Protein AF-0000000086075251 (afdb_homodimer)

Secondary structure (DSSP, 8-state):
---------SSSS-EEEEE--HHHHTTS-HHHHHHHHHHHHHHHHHTTEEEEE--TT-HHHHHHHHHHHIIIII--STT----/---------SSSS-EEEEE--HHHHTTS-HHHHHHHHHHHHHHHHHTTEEE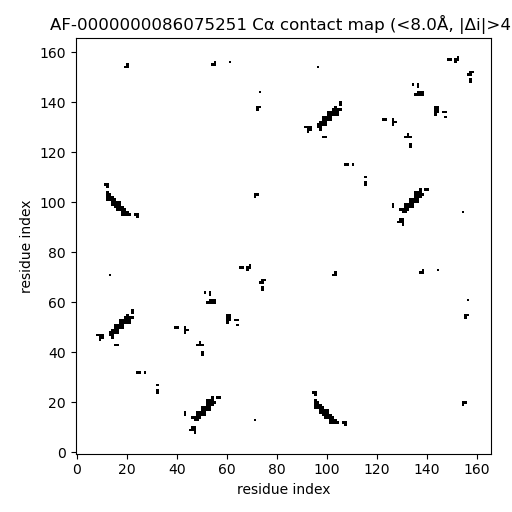EE--TT-HHHHHHHHHHHIIIII---TT----

Radius of gyration: 17.86 Å; Cα contacts (8 Å, |Δi|>4): 191; chains: 2; bounding box: 48×44×53 Å

Organism: Haemaphysalis longicornis (NCBI:txid44386)

Structure (mmCIF, N/CA/C/O backbone):
data_AF-0000000086075251-model_v1
#
loop_
_entity.id
_entity.type
_entity.pdbx_description
1 polymer 'Uncharacterized protein'
#
loop_
_atom_site.group_PDB
_atom_site.id
_atom_site.type_symbol
_atom_site.label_atom_id
_atom_site.label_alt_id
_atom_site.label_comp_id
_atom_s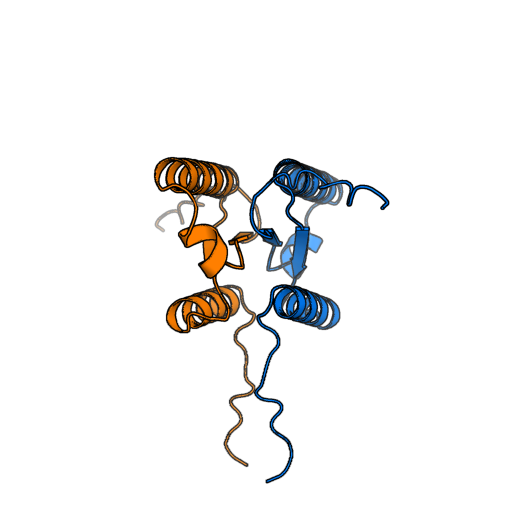ite.label_asym_id
_atom_site.label_entity_id
_atom_site.label_seq_id
_atom_site.pdbx_PDB_ins_code
_atom_site.Cartn_x
_atom_site.Cartn_y
_atom_site.Cartn_z
_atom_site.occupancy
_atom_site.B_iso_or_equiv
_atom_site.auth_seq_id
_atom_site.auth_comp_id
_atom_site.auth_asym_id
_atom_site.auth_atom_id
_atom_site.pdbx_PDB_model_num
ATOM 1 N N . MET A 1 1 ? 25.891 23.375 11.461 1 30.98 1 MET A N 1
ATOM 2 C CA . MET A 1 1 ? 24.516 22.875 11.461 1 30.98 1 MET A CA 1
ATOM 3 C C . MET A 1 1 ? 24.188 22.172 10.141 1 30.98 1 MET A C 1
ATOM 5 O O . MET A 1 1 ? 24.281 22.781 9.078 1 30.98 1 MET A O 1
ATOM 9 N N . ALA A 1 2 ? 24.594 20.969 10.008 1 39.41 2 ALA A N 1
ATOM 10 C CA . ALA A 1 2 ? 24.453 20.203 8.781 1 39.41 2 ALA A CA 1
ATOM 11 C C . ALA A 1 2 ? 23.016 20.297 8.242 1 39.41 2 ALA A C 1
ATOM 13 O O . ALA A 1 2 ? 22.062 20.266 9.008 1 39.41 2 ALA A O 1
ATOM 14 N N . PRO A 1 3 ? 22.812 21.125 7.289 1 40.03 3 PRO A N 1
ATOM 15 C CA . PRO A 1 3 ? 21.453 21.25 6.73 1 40.03 3 PRO A CA 1
ATOM 16 C C . PRO A 1 3 ? 20.75 19.906 6.625 1 40.03 3 PRO A C 1
ATOM 18 O O . PRO A 1 3 ? 21.375 18.875 6.34 1 40.03 3 PRO A O 1
ATOM 21 N N . ASP A 1 4 ? 19.938 19.5 7.613 1 42.28 4 ASP A N 1
ATOM 22 C CA . ASP A 1 4 ? 19.047 18.359 7.438 1 42.28 4 ASP A CA 1
ATOM 23 C C . ASP A 1 4 ? 18.641 18.203 5.977 1 42.28 4 ASP A C 1
ATOM 25 O O . ASP A 1 4 ? 18.047 19.109 5.395 1 42.28 4 ASP A O 1
ATOM 29 N N . ARG A 1 5 ? 19.562 17.859 5.172 1 42.41 5 ARG A N 1
ATOM 30 C CA . ARG A 1 5 ? 19.188 17.547 3.795 1 42.41 5 ARG A CA 1
ATOM 31 C C . ARG A 1 5 ? 17.734 17.125 3.703 1 42.41 5 ARG A C 1
ATOM 33 O O . ARG A 1 5 ? 17.344 16.094 4.262 1 42.41 5 ARG A O 1
ATOM 40 N N . LYS A 1 6 ? 16.734 18.047 3.844 1 47.12 6 LYS A N 1
ATOM 41 C CA . LYS A 1 6 ? 15.312 17.812 3.58 1 47.12 6 LYS A CA 1
ATOM 42 C C . LYS A 1 6 ? 15.125 16.812 2.439 1 47.12 6 LYS A C 1
ATOM 44 O O . LYS A 1 6 ? 15.344 17.156 1.273 1 47.12 6 LYS A O 1
ATOM 49 N N . VAL A 1 7 ? 15.656 15.688 2.518 1 47.31 7 VAL A N 1
ATOM 50 C CA . VAL A 1 7 ? 15.32 14.711 1.487 1 47.31 7 VAL A CA 1
ATOM 51 C C . VAL A 1 7 ? 13.891 14.938 1 1 47.31 7 VAL A C 1
ATOM 53 O O . VAL A 1 7 ? 12.953 14.961 1.799 1 47.31 7 VAL A O 1
ATOM 56 N N . VAL A 1 8 ? 13.797 15.805 -0.012 1 55.72 8 VAL A N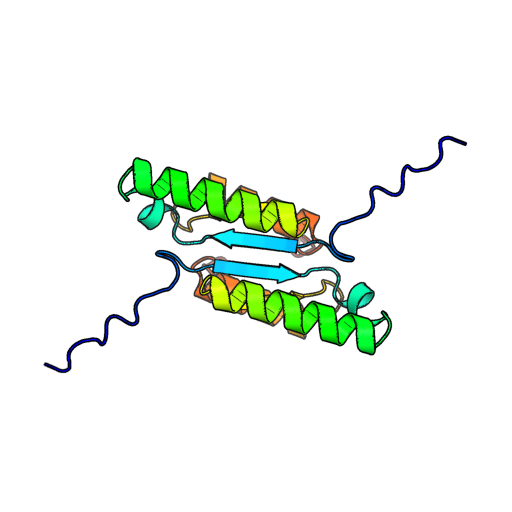 1
ATOM 57 C CA . VAL A 1 8 ? 12.5 16.047 -0.644 1 55.72 8 VAL A CA 1
ATOM 58 C C . VAL A 1 8 ? 11.711 14.742 -0.724 1 55.72 8 VAL A C 1
ATOM 60 O O . VAL A 1 8 ? 12.141 13.789 -1.379 1 55.72 8 VAL A O 1
ATOM 63 N N . SER A 1 9 ? 10.977 14.539 0.339 1 68.38 9 SER A N 1
ATOM 64 C CA . SER A 1 9 ? 10.086 13.383 0.279 1 68.38 9 SER A CA 1
ATOM 65 C C . SER A 1 9 ? 9.141 13.477 -0.919 1 68.38 9 SER A C 1
ATOM 67 O O . SER A 1 9 ? 8.57 14.531 -1.189 1 68.38 9 SER A O 1
ATOM 69 N N . VAL A 1 10 ? 9.211 12.438 -1.895 1 81.31 10 VAL A N 1
ATOM 70 C CA . VAL A 1 10 ? 8.367 12.367 -3.082 1 81.31 10 VAL A CA 1
ATOM 71 C C . VAL A 1 10 ? 6.914 12.641 -2.701 1 81.31 10 VAL A C 1
ATOM 73 O O . VAL A 1 10 ? 6.199 13.336 -3.42 1 81.31 10 VAL A O 1
ATOM 76 N N . PHE A 1 11 ? 6.504 12.18 -1.565 1 87.81 11 PHE A N 1
ATOM 77 C CA . PHE A 1 11 ? 5.148 12.344 -1.056 1 87.81 11 PHE A CA 1
ATOM 78 C C . PHE A 1 11 ? 5.168 12.867 0.375 1 87.81 11 PHE A C 1
ATOM 80 O O . PHE A 1 11 ? 6.086 12.57 1.14 1 87.81 11 PHE A O 1
ATOM 87 N N . PRO A 1 12 ? 4.242 13.625 0.718 1 86.31 12 PRO A N 1
ATOM 88 C CA . PRO A 1 12 ? 4.246 14.32 2.008 1 86.31 12 PRO A CA 1
ATOM 89 C C . PRO A 1 12 ? 4.043 13.375 3.188 1 86.31 12 PRO A C 1
ATOM 91 O O . PRO A 1 12 ? 4.305 13.75 4.336 1 86.31 12 PRO A O 1
ATOM 94 N N . VAL A 1 13 ? 3.512 12.219 3.01 1 90.56 13 VAL A N 1
ATOM 95 C CA . VAL A 1 13 ? 3.328 11.266 4.094 1 90.56 13 VAL A CA 1
ATOM 96 C C . VAL A 1 13 ? 3.838 9.891 3.662 1 90.56 13 VAL A C 1
ATOM 98 O O . VAL A 1 13 ? 3.951 9.609 2.467 1 90.56 13 VAL A O 1
ATOM 101 N N . PRO A 1 14 ? 4.129 9 4.652 1 95.38 14 PRO A N 1
ATOM 102 C CA . PRO A 1 14 ? 4.586 7.652 4.316 1 95.38 14 PRO A CA 1
ATOM 103 C C . PRO A 1 14 ? 3.527 6.844 3.57 1 95.38 14 PRO A C 1
ATOM 105 O O . PRO A 1 14 ? 2.342 6.906 3.908 1 95.38 14 PRO A O 1
ATOM 108 N N . LEU A 1 15 ? 4.023 6.148 2.539 1 97.62 15 LEU A N 1
ATOM 109 C CA . LEU A 1 15 ? 3.174 5.266 1.744 1 97.62 15 LEU A CA 1
ATOM 110 C C . LEU A 1 15 ? 3.695 3.834 1.775 1 97.62 15 LEU A C 1
ATOM 112 O O . LEU A 1 15 ? 4.906 3.611 1.872 1 97.62 15 LEU A O 1
ATOM 116 N N . LEU A 1 16 ? 2.777 2.914 1.726 1 98.38 16 LEU A N 1
ATOM 117 C CA . LEU A 1 16 ? 3.07 1.489 1.613 1 98.38 16 LEU A CA 1
ATOM 118 C C . LEU A 1 16 ? 2.24 0.849 0.506 1 98.38 16 LEU A C 1
ATOM 120 O O . LEU A 1 16 ? 1.024 1.047 0.442 1 98.38 16 LEU A O 1
ATOM 124 N N . ILE A 1 17 ? 2.881 0.241 -0.389 1 98.56 17 ILE A N 1
ATOM 125 C CA . ILE A 1 17 ? 2.201 -0.651 -1.322 1 98.56 17 ILE A CA 1
ATOM 126 C C . ILE A 1 17 ? 2.328 -2.096 -0.842 1 98.56 17 ILE A C 1
ATOM 128 O O . ILE A 1 17 ? 3.439 -2.613 -0.705 1 98.56 17 ILE A O 1
ATOM 132 N N . LEU A 1 18 ? 1.267 -2.633 -0.597 1 98.56 18 LEU A N 1
ATOM 133 C CA . LEU A 1 18 ? 1.2 -3.998 -0.084 1 98.56 18 LEU A CA 1
ATOM 134 C C . LEU A 1 18 ? 0.618 -4.941 -1.13 1 98.56 18 LEU A C 1
ATOM 136 O O . LEU A 1 18 ? -0.498 -4.73 -1.61 1 98.56 18 LEU A O 1
ATOM 140 N N . GLY A 1 19 ? 1.412 -5.918 -1.604 1 97.69 19 GLY A N 1
ATOM 141 C CA . GLY A 1 19 ? 0.9 -7.055 -2.352 1 97.69 19 GLY A CA 1
ATOM 142 C C . GLY A 1 19 ? 0.608 -8.258 -1.479 1 97.69 19 GLY A C 1
ATOM 143 O O . GLY A 1 19 ? 1.521 -8.844 -0.893 1 97.69 19 GLY A O 1
ATOM 144 N N . SER A 1 20 ? -0.61 -8.625 -1.392 1 96.62 20 SER A N 1
ATOM 145 C CA . SER A 1 20 ? -0.988 -9.766 -0.562 1 96.62 20 SER A CA 1
ATOM 146 C C . SER A 1 20 ? -1.034 -11.055 -1.377 1 96.62 20 SER A C 1
ATOM 148 O O . SER A 1 20 ? -0.686 -11.055 -2.559 1 96.62 20 SER A O 1
ATOM 150 N N . LYS A 1 21 ? -1.346 -12.219 -0.752 1 95.62 21 LYS A N 1
ATOM 151 C CA . LYS A 1 21 ? -1.431 -13.555 -1.335 1 95.62 21 LYS A CA 1
ATOM 152 C C . LYS A 1 21 ? -0.143 -13.914 -2.07 1 95.62 21 LYS A C 1
ATOM 154 O O . LYS A 1 21 ? -0.183 -14.375 -3.213 1 95.62 21 LYS A O 1
ATOM 159 N N . TYR A 1 22 ? 0.983 -13.555 -1.486 1 95.44 22 TYR A N 1
ATOM 160 C CA . TYR A 1 22 ? 2.287 -13.836 -2.078 1 95.44 22 TYR A CA 1
ATOM 161 C C . TYR A 1 22 ? 2.449 -15.328 -2.359 1 95.44 22 TYR A C 1
ATOM 163 O O . TYR A 1 22 ? 3.189 -15.711 -3.266 1 95.44 22 TYR A O 1
ATOM 171 N N . ASP A 1 23 ? 1.792 -16.188 -1.622 1 95.81 23 ASP A N 1
ATOM 172 C CA . ASP A 1 23 ? 1.832 -17.625 -1.838 1 95.81 23 ASP A CA 1
ATOM 173 C C . ASP A 1 23 ? 1.273 -18 -3.211 1 95.81 23 ASP A C 1
ATOM 175 O O . ASP A 1 23 ? 1.653 -19.016 -3.789 1 95.81 23 ASP A O 1
ATOM 179 N N . VAL A 1 24 ? 0.345 -17.203 -3.68 1 94.69 24 VAL A N 1
ATOM 180 C CA . VAL A 1 24 ? -0.181 -17.391 -5.031 1 94.69 24 VAL A CA 1
ATOM 181 C C . VAL A 1 24 ? 0.778 -16.766 -6.047 1 94.69 24 VAL A C 1
ATOM 183 O O . VAL A 1 24 ? 1.141 -17.406 -7.035 1 94.69 24 VAL A O 1
ATOM 186 N N . PHE A 1 25 ? 1.249 -15.578 -5.75 1 95.06 25 PHE A N 1
ATOM 187 C CA . PHE A 1 25 ? 2.111 -14.797 -6.633 1 95.06 25 PHE A CA 1
ATOM 188 C C . PHE A 1 25 ? 3.428 -15.523 -6.883 1 95.06 25 PHE A C 1
ATOM 190 O O . PHE A 1 25 ? 3.953 -15.5 -7.996 1 95.06 25 PHE A O 1
ATOM 197 N N . GLN A 1 26 ? 3.949 -16.094 -5.832 1 94.44 26 GLN A N 1
ATOM 198 C CA . GLN A 1 26 ? 5.262 -16.734 -5.938 1 94.44 26 GLN A CA 1
ATOM 199 C C . GLN A 1 26 ? 5.215 -17.938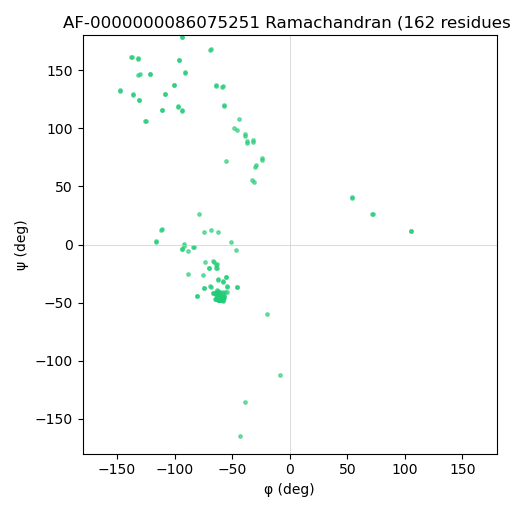 -6.863 1 94.44 26 GLN A C 1
ATOM 201 O O . GLN A 1 26 ? 6.258 -18.453 -7.285 1 94.44 26 GLN A O 1
ATOM 206 N N . ASN A 1 27 ? 3.996 -18.453 -7.211 1 94.25 27 ASN A N 1
ATOM 207 C CA . ASN A 1 27 ? 3.854 -19.641 -8.062 1 94.25 27 ASN A CA 1
ATOM 208 C C . ASN A 1 27 ? 3.686 -19.25 -9.523 1 94.25 27 ASN A C 1
ATOM 210 O O . ASN A 1 27 ? 3.609 -20.125 -10.398 1 94.25 27 ASN A O 1
ATOM 214 N N . PHE A 1 28 ? 3.605 -18.016 -9.875 1 93.12 28 PHE A N 1
ATOM 215 C CA . PHE A 1 28 ? 3.566 -17.562 -11.258 1 93.12 28 PHE A CA 1
ATOM 216 C C . PHE A 1 28 ? 4.906 -17.797 -11.945 1 93.12 28 PHE A C 1
ATOM 218 O O . PHE A 1 28 ? 5.898 -18.125 -11.289 1 93.12 28 PHE A O 1
ATOM 225 N N . GLU A 1 29 ? 4.867 -17.625 -13.336 1 94.88 29 GLU A N 1
ATOM 226 C CA . GLU A 1 29 ? 6.102 -17.766 -14.109 1 94.88 29 GLU A CA 1
ATOM 227 C C . GLU A 1 29 ? 7.16 -16.781 -13.641 1 94.88 29 GLU A C 1
ATOM 229 O O . GLU A 1 29 ? 6.855 -15.609 -13.375 1 94.88 29 GLU A O 1
ATOM 234 N N . SER A 1 30 ? 8.375 -17.297 -13.508 1 94.38 30 SER A N 1
ATOM 235 C CA . SER A 1 30 ? 9.477 -16.531 -12.93 1 94.38 30 SER A CA 1
ATOM 236 C C . SER A 1 30 ? 9.68 -15.211 -13.664 1 94.38 30 SER A C 1
ATOM 238 O O . SER A 1 30 ? 9.906 -14.18 -13.031 1 94.38 30 SER A O 1
ATOM 240 N N . GLU A 1 31 ? 9.586 -15.219 -14.961 1 94.62 31 GLU A N 1
ATOM 241 C CA . GLU A 1 31 ? 9.781 -13.992 -15.727 1 94.62 31 GLU A CA 1
ATOM 242 C C . GLU A 1 31 ? 8.672 -12.984 -15.453 1 94.62 31 GLU A C 1
ATOM 244 O O . GLU A 1 31 ? 8.93 -11.781 -15.32 1 94.62 31 GLU A O 1
ATOM 249 N N . LYS A 1 32 ? 7.465 -13.5 -15.391 1 92.19 32 LYS A N 1
ATOM 250 C CA . LYS A 1 32 ? 6.332 -12.633 -15.086 1 92.19 32 LYS A CA 1
ATOM 251 C C . LYS A 1 32 ? 6.445 -12.039 -13.688 1 92.19 32 LYS A C 1
ATOM 253 O O . LYS A 1 32 ? 6.191 -10.852 -13.484 1 92.19 32 LYS A O 1
ATOM 258 N N . ARG A 1 33 ? 6.855 -12.82 -12.75 1 93.5 33 ARG A N 1
ATOM 259 C CA . ARG A 1 33 ? 7.02 -12.352 -11.383 1 93.5 33 ARG A CA 1
ATOM 260 C C . ARG A 1 33 ? 8.07 -11.25 -11.297 1 93.5 33 ARG A C 1
ATOM 262 O O . ARG A 1 33 ? 7.871 -10.242 -10.617 1 93.5 33 ARG A O 1
ATOM 269 N N . LYS A 1 34 ? 9.117 -11.453 -11.984 1 95.31 34 LYS A N 1
ATOM 270 C CA . LYS A 1 34 ? 10.203 -10.477 -12 1 95.31 34 LYS A CA 1
ATOM 271 C C . LYS A 1 34 ? 9.727 -9.141 -12.562 1 95.31 34 LYS A C 1
ATOM 273 O O . LYS A 1 34 ? 10.031 -8.078 -12 1 95.31 34 LYS A O 1
ATOM 278 N N . VAL A 1 35 ? 9.055 -9.211 -13.578 1 94.44 35 VAL A N 1
ATOM 279 C CA . VAL A 1 35 ? 8.578 -7.996 -14.227 1 94.44 35 VAL A CA 1
ATOM 280 C C . VAL A 1 35 ? 7.613 -7.258 -13.305 1 94.44 35 VAL A C 1
ATOM 282 O O . VAL A 1 35 ? 7.699 -6.039 -13.148 1 94.44 35 VAL A O 1
ATOM 285 N N . VAL A 1 36 ? 6.684 -8.008 -12.727 1 94.94 36 VAL A N 1
ATOM 286 C CA . VAL A 1 36 ? 5.68 -7.43 -11.844 1 94.94 36 VAL A CA 1
ATOM 287 C C . VAL A 1 36 ? 6.363 -6.797 -10.633 1 94.94 36 VAL A C 1
ATOM 289 O O . VAL A 1 36 ? 6.051 -5.664 -10.258 1 94.94 36 VAL A O 1
ATOM 292 N N . CYS A 1 37 ? 7.285 -7.508 -10.031 1 96.06 37 CYS A N 1
ATOM 293 C CA . CYS A 1 37 ? 8.008 -7 -8.875 1 96.06 37 CYS A CA 1
ATOM 294 C C . CYS A 1 37 ? 8.789 -5.738 -9.227 1 96.06 37 CYS A C 1
ATOM 296 O O . CYS A 1 37 ? 8.773 -4.762 -8.477 1 96.06 37 CYS A O 1
ATOM 298 N N . ARG A 1 38 ? 9.438 -5.797 -10.367 1 96.62 38 ARG A N 1
ATOM 299 C CA . ARG A 1 38 ? 10.188 -4.633 -10.828 1 96.62 38 ARG A CA 1
ATOM 300 C C . ARG A 1 38 ? 9.266 -3.445 -11.078 1 96.62 38 ARG A C 1
ATOM 302 O O . ARG A 1 38 ? 9.586 -2.316 -10.695 1 96.62 38 ARG A O 1
ATOM 309 N N . TYR A 1 39 ? 8.18 -3.684 -11.734 1 96.88 39 TYR A N 1
ATOM 310 C CA . TYR A 1 39 ? 7.211 -2.637 -12.016 1 96.88 39 TYR A CA 1
ATOM 311 C C . TYR A 1 39 ? 6.703 -1.993 -10.734 1 96.88 39 TYR A C 1
ATOM 313 O O . TYR A 1 39 ? 6.723 -0.768 -10.594 1 96.88 39 TYR A O 1
ATOM 321 N N . L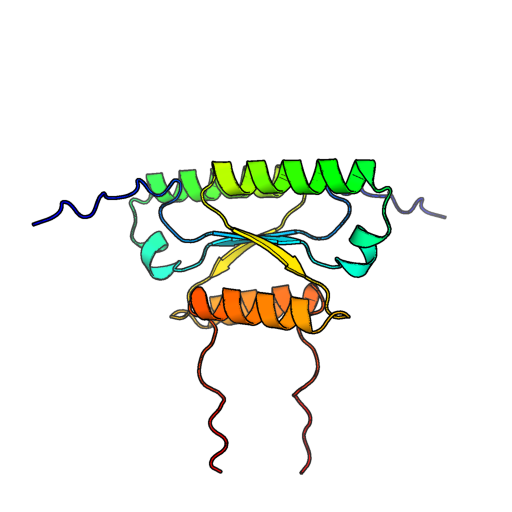EU A 1 40 ? 6.305 -2.781 -9.742 1 97.12 40 LEU A N 1
ATOM 322 C CA . LEU A 1 40 ? 5.75 -2.252 -8.508 1 97.12 40 LEU A CA 1
ATOM 323 C C . LEU A 1 40 ? 6.82 -1.528 -7.695 1 97.12 40 LEU A C 1
ATOM 325 O O . LEU A 1 40 ? 6.527 -0.547 -7.008 1 97.12 40 LEU A O 1
ATOM 329 N N . ARG A 1 41 ? 8.023 -2.105 -7.781 1 97.56 41 ARG A N 1
ATOM 330 C CA . ARG A 1 41 ? 9.125 -1.395 -7.145 1 97.56 41 ARG A CA 1
ATOM 331 C C . ARG A 1 41 ? 9.328 -0.017 -7.77 1 97.56 41 ARG A C 1
ATOM 333 O O . ARG A 1 41 ? 9.594 0.958 -7.062 1 97.56 41 ARG A O 1
ATOM 340 N N . HIS A 1 42 ? 9.219 0.108 -9.102 1 97.12 42 HIS A N 1
ATOM 341 C CA . HIS A 1 42 ? 9.305 1.391 -9.789 1 97.12 42 HIS A CA 1
ATOM 342 C C . HIS A 1 42 ? 8.18 2.324 -9.359 1 97.12 42 HIS A C 1
ATOM 344 O O . HIS A 1 42 ? 8.414 3.5 -9.078 1 97.12 42 HIS A O 1
ATOM 350 N N . VAL A 1 43 ? 6.965 1.818 -9.352 1 96.44 43 VAL A N 1
ATOM 351 C CA . VAL A 1 43 ? 5.809 2.592 -8.906 1 96.44 43 VAL A CA 1
ATOM 352 C C . VAL A 1 43 ? 6.031 3.08 -7.477 1 96.44 43 VAL A C 1
ATOM 354 O O . VAL A 1 43 ? 5.789 4.25 -7.168 1 96.44 43 VAL A O 1
ATOM 357 N N . ALA A 1 44 ? 6.504 2.193 -6.594 1 97.56 44 ALA A N 1
ATOM 358 C CA . ALA A 1 44 ? 6.773 2.545 -5.203 1 97.56 44 ALA A CA 1
ATOM 359 C C . ALA A 1 44 ? 7.82 3.652 -5.109 1 97.56 44 ALA A C 1
ATOM 361 O O . ALA A 1 44 ? 7.605 4.664 -4.438 1 97.56 44 ALA A O 1
ATOM 362 N N . HIS A 1 45 ? 8.836 3.48 -5.812 1 95.88 45 HIS A N 1
ATOM 363 C CA . HIS A 1 45 ? 9.93 4.445 -5.805 1 95.88 45 HIS A CA 1
ATOM 364 C C . HIS A 1 45 ? 9.477 5.797 -6.34 1 95.88 45 HIS A C 1
ATOM 366 O O . HIS A 1 45 ? 9.82 6.84 -5.777 1 95.88 45 HIS A O 1
ATOM 372 N N . ALA A 1 46 ? 8.672 5.809 -7.406 1 95.19 46 ALA A N 1
ATOM 373 C CA . ALA A 1 46 ? 8.195 7.035 -8.031 1 95.19 46 ALA A CA 1
ATOM 374 C C . ALA A 1 46 ? 7.316 7.84 -7.074 1 95.19 46 ALA A C 1
ATOM 376 O O . ALA A 1 46 ? 7.172 9.055 -7.223 1 95.19 46 ALA A O 1
ATOM 377 N N . ASN A 1 47 ? 6.777 7.207 -6.062 1 95.06 47 ASN A N 1
ATOM 378 C CA . ASN A 1 47 ? 5.863 7.871 -5.137 1 95.06 47 ASN A CA 1
ATOM 379 C C . ASN A 1 47 ? 6.445 7.934 -3.727 1 95.06 47 ASN A C 1
ATOM 381 O O . ASN A 1 47 ? 5.746 8.305 -2.781 1 95.06 47 ASN A O 1
ATOM 385 N N . GLY A 1 48 ? 7.672 7.453 -3.533 1 95.44 48 GLY A N 1
ATOM 386 C CA . GLY A 1 48 ? 8.281 7.438 -2.213 1 95.44 48 GLY A CA 1
ATOM 387 C C . GLY A 1 48 ? 7.668 6.41 -1.281 1 95.44 48 GLY A C 1
ATOM 388 O O . GLY A 1 48 ? 7.652 6.602 -0.063 1 95.44 48 GLY A O 1
ATOM 389 N N . ALA A 1 49 ? 7.129 5.398 -1.825 1 97.31 49 ALA A N 1
ATOM 390 C CA . ALA A 1 49 ? 6.492 4.348 -1.041 1 97.31 49 ALA A CA 1
ATOM 391 C C . ALA A 1 49 ? 7.449 3.182 -0.806 1 97.31 49 ALA A C 1
ATOM 393 O O . ALA A 1 49 ? 8.477 3.068 -1.479 1 97.31 49 ALA A O 1
ATOM 394 N N . SER A 1 50 ? 7.156 2.426 0.199 1 97.19 50 SER A N 1
ATOM 395 C CA . SER A 1 50 ? 7.758 1.105 0.343 1 97.19 50 SER A CA 1
ATOM 396 C C . SER A 1 50 ? 6.906 0.033 -0.327 1 97.19 50 SER A C 1
ATOM 398 O O . SER A 1 50 ? 5.684 0.166 -0.411 1 97.19 50 SER A O 1
ATOM 400 N N . LEU A 1 51 ? 7.539 -0.999 -0.842 1 97.94 51 LEU A N 1
ATOM 401 C CA . LEU A 1 51 ? 6.844 -2.162 -1.382 1 97.94 51 LEU A CA 1
ATOM 402 C C . LEU A 1 51 ? 7.02 -3.371 -0.47 1 97.94 51 LEU A C 1
ATOM 404 O O . LEU A 1 51 ? 8.141 -3.684 -0.054 1 97.94 51 LEU A O 1
ATOM 408 N N . LEU A 1 52 ? 5.934 -3.979 -0.144 1 98.19 52 LEU A N 1
ATOM 409 C CA . LEU A 1 52 ? 5.969 -5.184 0.678 1 98.19 52 LEU A CA 1
ATOM 410 C C . LEU A 1 52 ? 5.027 -6.246 0.126 1 98.19 52 LEU A C 1
ATOM 412 O O . LEU A 1 52 ? 3.893 -5.941 -0.25 1 98.19 52 LEU A O 1
ATOM 416 N N . PHE A 1 53 ? 5.535 -7.422 -0.046 1 97.62 53 PHE A N 1
ATOM 417 C CA . PHE A 1 53 ? 4.68 -8.57 -0.318 1 97.62 53 PHE A CA 1
ATOM 418 C C . PHE A 1 53 ? 4.465 -9.398 0.945 1 97.62 53 PHE A C 1
ATOM 420 O O . PHE A 1 53 ? 5.402 -9.625 1.71 1 97.62 53 PHE A O 1
ATOM 427 N N . ALA A 1 54 ? 3.244 -9.805 1.122 1 97.69 54 ALA A N 1
ATOM 428 C CA . ALA A 1 54 ? 2.934 -10.602 2.305 1 97.69 54 ALA A CA 1
ATOM 429 C C . ALA A 1 54 ? 2.002 -11.758 1.956 1 97.69 54 ALA A C 1
ATOM 431 O O . ALA A 1 54 ? 1.4 -11.773 0.88 1 97.69 54 ALA A O 1
ATOM 432 N N . SER A 1 55 ? 1.958 -12.727 2.799 1 97.25 55 SER A N 1
ATOM 433 C CA . SER A 1 55 ? 1.065 -13.883 2.744 1 97.25 55 SER A CA 1
ATOM 434 C C . SER A 1 55 ? 0.694 -14.359 4.145 1 97.25 55 SER A C 1
ATOM 436 O O . SER A 1 55 ? 1.565 -14.523 5 1 97.25 55 SER A O 1
ATOM 438 N N . SER A 1 56 ? -0.546 -14.57 4.336 1 95.94 56 SER A N 1
ATOM 439 C CA . SER A 1 56 ? -0.994 -15.078 5.633 1 95.94 56 SER A CA 1
ATOM 440 C C . SER A 1 56 ? -0.427 -16.469 5.91 1 95.94 56 SER A C 1
ATOM 442 O O . SER A 1 56 ? -0.455 -16.938 7.051 1 95.94 56 SER A O 1
ATOM 444 N N . LYS A 1 57 ? 0.065 -17.172 4.93 1 95.69 57 LYS A N 1
ATOM 445 C CA . LYS A 1 57 ? 0.582 -18.531 5.07 1 95.69 57 LYS A CA 1
ATOM 446 C C . LYS A 1 57 ? 2.082 -18.531 5.344 1 95.69 57 LYS A C 1
ATOM 448 O O . LYS A 1 57 ? 2.693 -19.578 5.52 1 95.69 57 LYS A O 1
ATOM 453 N N . ASN A 1 58 ? 2.695 -17.422 5.395 1 96.44 58 ASN A N 1
ATOM 454 C CA . ASN A 1 58 ? 4.125 -17.25 5.633 1 96.44 58 ASN A CA 1
ATOM 455 C C . ASN A 1 58 ? 4.391 -16.328 6.82 1 96.44 58 ASN A C 1
ATOM 457 O O . ASN A 1 58 ? 4.289 -15.109 6.695 1 96.44 58 ASN A O 1
ATOM 461 N N . GLU A 1 59 ? 4.789 -16.859 7.883 1 96.25 59 GLU A N 1
ATOM 462 C CA . GLU A 1 59 ? 4.922 -16.141 9.141 1 96.25 59 GLU A CA 1
ATOM 463 C C . GLU A 1 59 ? 5.977 -15.039 9.039 1 96.25 59 GLU A C 1
ATOM 465 O O . GLU A 1 59 ? 5.758 -13.914 9.5 1 96.25 59 GLU A O 1
ATOM 470 N N . PRO A 1 60 ? 7.141 -15.305 8.5 1 97.38 60 PRO A N 1
ATOM 471 C CA . PRO A 1 60 ? 8.125 -14.234 8.352 1 97.38 60 PRO A CA 1
ATOM 472 C C . PRO A 1 60 ? 7.578 -13.023 7.59 1 97.38 60 PRO A C 1
ATOM 474 O O . PRO A 1 60 ? 7.898 -11.883 7.926 1 97.38 60 PRO A O 1
ATOM 477 N N . LEU A 1 61 ? 6.754 -13.234 6.605 1 96.81 61 LEU A N 1
ATOM 478 C CA . LEU A 1 61 ? 6.188 -12.141 5.824 1 96.81 61 LEU A CA 1
ATOM 479 C C . LEU A 1 61 ? 5.113 -11.398 6.617 1 96.81 61 LEU A C 1
ATOM 481 O O . LEU A 1 61 ? 4.965 -10.188 6.488 1 96.81 61 LEU A O 1
ATOM 485 N N . VAL A 1 62 ? 4.344 -12.125 7.371 1 96.19 62 VAL A N 1
ATOM 486 C CA . VAL A 1 62 ? 3.369 -11.484 8.25 1 96.19 62 VAL A CA 1
ATOM 487 C C . VAL A 1 62 ? 4.086 -10.602 9.266 1 96.19 62 VAL A C 1
ATOM 489 O O . VAL A 1 62 ? 3.66 -9.477 9.531 1 96.19 62 VAL A O 1
ATOM 492 N N . SER A 1 63 ? 5.156 -11.164 9.867 1 97.06 63 SER A N 1
ATOM 493 C CA . SER A 1 63 ? 5.941 -10.414 10.844 1 97.06 63 SER A CA 1
ATOM 494 C C . SER A 1 63 ? 6.5 -9.133 10.234 1 97.06 63 SER A C 1
ATOM 496 O O . SER A 1 63 ? 6.523 -8.086 10.891 1 97.06 63 SER A O 1
ATOM 498 N N . LYS A 1 64 ? 6.977 -9.188 9.023 1 97.31 64 LYS A N 1
ATOM 499 C CA . LYS A 1 64 ? 7.484 -8.008 8.336 1 97.31 64 LYS A CA 1
ATOM 500 C C . LYS A 1 64 ? 6.379 -6.977 8.117 1 97.31 64 LYS A C 1
ATOM 502 O O . LYS A 1 64 ? 6.605 -5.773 8.266 1 97.31 64 LYS A O 1
ATOM 507 N N . LEU A 1 65 ? 5.215 -7.422 7.711 1 97.38 65 LEU A N 1
ATOM 508 C CA . LEU A 1 65 ? 4.074 -6.527 7.562 1 97.38 65 LEU A CA 1
ATOM 509 C C . LEU A 1 65 ? 3.75 -5.832 8.883 1 97.38 65 LEU A C 1
ATOM 511 O O . LEU A 1 65 ? 3.582 -4.613 8.922 1 97.38 65 LEU A O 1
ATOM 515 N N . LYS A 1 66 ? 3.738 -6.645 9.93 1 96.31 66 LYS A N 1
ATOM 516 C CA . LYS A 1 66 ? 3.459 -6.086 11.25 1 96.31 66 LYS A CA 1
ATOM 517 C C . LYS A 1 66 ? 4.512 -5.055 11.648 1 96.31 66 LYS A C 1
ATOM 519 O O . LYS A 1 66 ? 4.176 -3.994 12.18 1 96.31 66 LYS A O 1
ATOM 524 N N . ALA A 1 67 ? 5.727 -5.41 11.484 1 97.19 67 ALA A N 1
ATOM 525 C CA . ALA A 1 67 ? 6.812 -4.484 11.789 1 97.19 67 ALA A CA 1
ATOM 526 C C . ALA A 1 67 ? 6.676 -3.189 11 1 97.19 67 ALA A C 1
ATOM 528 O O . ALA A 1 67 ? 6.902 -2.1 11.531 1 97.19 67 ALA A O 1
ATOM 529 N N . THR A 1 68 ? 6.367 -3.303 9.727 1 97.19 68 THR A N 1
ATOM 530 C CA . THR A 1 68 ? 6.184 -2.137 8.867 1 97.19 68 THR A CA 1
ATOM 531 C C . THR A 1 68 ? 5.031 -1.272 9.375 1 97.19 68 THR A C 1
AT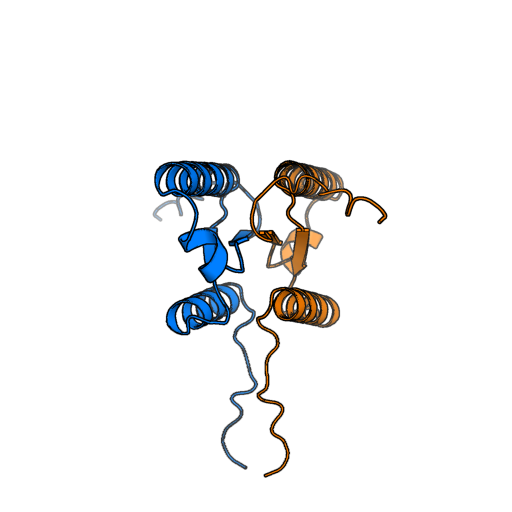OM 533 O O . THR A 1 68 ? 5.156 -0.049 9.461 1 97.19 68 THR A O 1
ATOM 536 N N . LEU A 1 69 ? 3.877 -1.935 9.727 1 96.75 69 LEU A N 1
ATOM 537 C CA . LEU A 1 69 ? 2.729 -1.198 10.234 1 96.75 69 LEU A CA 1
ATOM 538 C C . LEU A 1 69 ? 3.072 -0.501 11.547 1 96.75 69 LEU A C 1
ATOM 540 O O . LEU A 1 69 ? 2.619 0.619 11.797 1 96.75 69 LEU A O 1
ATOM 544 N N . THR A 1 70 ? 3.859 -1.198 12.406 1 96.12 70 THR A N 1
ATOM 545 C CA . THR A 1 70 ? 4.332 -0.591 13.648 1 96.12 70 THR A CA 1
ATOM 546 C C . THR A 1 70 ? 5.16 0.657 13.359 1 96.12 70 THR A C 1
ATOM 548 O O . THR A 1 70 ? 4.984 1.691 14 1 96.12 70 THR A O 1
ATOM 551 N N . HIS A 1 71 ? 6.043 0.524 12.461 1 95.25 71 HIS A N 1
ATOM 552 C CA . HIS A 1 71 ? 6.875 1.65 12.055 1 95.25 71 HIS A CA 1
ATOM 553 C C . HIS A 1 71 ? 6.027 2.811 11.555 1 95.25 71 HIS A C 1
ATOM 555 O O . HIS A 1 71 ? 6.367 3.977 11.766 1 95.25 71 HIS A O 1
ATOM 561 N N . LEU A 1 72 ? 4.906 2.508 10.961 1 94.94 72 LEU A N 1
ATOM 562 C CA . LEU A 1 72 ? 3.998 3.52 10.438 1 94.94 72 LEU A CA 1
ATOM 563 C C . LEU A 1 72 ? 3.078 4.047 11.531 1 94.94 72 LEU A C 1
ATOM 565 O O . LEU A 1 72 ? 2.246 4.922 11.281 1 94.94 72 LEU A O 1
ATOM 569 N N . GLY A 1 73 ? 3.246 3.459 12.719 1 93.81 73 GLY A N 1
ATOM 570 C CA . GLY A 1 73 ? 2.533 4.016 13.859 1 93.81 73 GLY A CA 1
ATOM 571 C C . GLY A 1 73 ? 1.348 3.172 14.289 1 93.81 73 GLY A C 1
ATOM 572 O O . GLY A 1 73 ? 0.479 3.645 15.023 1 93.81 73 GLY A O 1
ATOM 573 N N . PHE A 1 74 ? 1.26 1.951 13.75 1 93.06 74 PHE A N 1
ATOM 574 C CA . PHE A 1 74 ? 0.092 1.133 14.062 1 93.06 74 PHE A CA 1
ATOM 575 C C . PHE A 1 74 ? 0.48 -0.062 14.922 1 93.06 74 PHE A C 1
ATOM 577 O O . PHE A 1 74 ? -0.27 -1.035 15.016 1 93.06 74 PHE A O 1
ATOM 584 N N . GLY A 1 75 ? 1.661 -0.173 15.523 1 76.12 75 GLY A N 1
ATOM 585 C CA . GLY A 1 75 ? 2.156 -1.283 16.312 1 76.12 75 GLY A CA 1
ATOM 586 C C . GLY A 1 75 ? 1.537 -1.348 17.703 1 76.12 75 GLY A C 1
ATOM 587 O O . GLY A 1 75 ? 1.856 -2.24 18.484 1 76.12 75 GLY A O 1
ATOM 588 N N . SER A 1 76 ? 1.07 -0.189 18.266 1 55.66 76 SER A N 1
ATOM 589 C CA . SER A 1 76 ? 0.987 -0.109 19.719 1 55.66 76 SER A CA 1
ATOM 590 C C . SER A 1 76 ? 0.514 -1.429 20.328 1 55.66 76 SER A C 1
ATOM 592 O O . SER A 1 76 ? 0.202 -2.371 19.594 1 55.66 76 SER A O 1
ATOM 594 N N . GLY A 1 77 ? -0.566 -1.252 21.438 1 46.25 77 GLY A N 1
ATOM 595 C CA . GLY A 1 77 ? -0.695 -1.354 22.875 1 46.25 77 GLY A CA 1
ATOM 596 C C . GLY A 1 77 ? -1.071 -2.748 23.344 1 46.25 77 GLY A C 1
ATOM 597 O O . GLY A 1 77 ? -1.353 -2.955 24.531 1 46.25 77 GLY A O 1
ATOM 598 N N . SER A 1 78 ? -1.761 -3.689 22.531 1 41.41 78 SER A N 1
ATOM 599 C CA . SER A 1 78 ? -2.381 -4.418 23.641 1 41.41 78 SER A CA 1
ATOM 600 C C . SER A 1 78 ? -1.363 -5.293 24.359 1 41.41 78 SER A C 1
ATOM 602 O O . SER A 1 78 ? -1.436 -6.523 24.297 1 41.41 78 SER A O 1
ATOM 604 N N . GLY A 1 79 ? -0.105 -5.109 24.047 1 36.12 79 GLY A N 1
ATOM 605 C CA . GLY A 1 79 ? 0.61 -5.965 24.984 1 36.12 79 GLY A CA 1
ATOM 606 C C . GLY A 1 79 ? 0.194 -5.754 26.422 1 36.12 79 GLY A C 1
ATOM 607 O O . GLY A 1 79 ? 0.971 -6.016 27.344 1 36.12 79 GLY A O 1
ATOM 608 N N . SER A 1 80 ? -0.679 -4.992 26.891 1 33.88 80 SER A N 1
ATOM 609 C CA . SER A 1 80 ? -0.758 -4.957 28.359 1 33.88 80 SER A CA 1
ATOM 610 C C . SER A 1 80 ? -0.685 -6.359 28.953 1 33.88 80 SER A C 1
ATOM 612 O O . SER A 1 80 ? -1.391 -7.266 28.5 1 33.88 80 SER A O 1
ATOM 614 N N . GLY A 1 81 ? 0.469 -6.918 29.688 1 27.55 81 GLY A N 1
ATOM 615 C CA . GLY A 1 81 ? 1.026 -7.805 30.703 1 27.55 81 GLY A CA 1
ATOM 616 C C . GLY A 1 81 ? -0.029 -8.445 31.578 1 27.55 81 GLY A C 1
ATOM 617 O O . GLY A 1 81 ? -0.462 -9.57 31.312 1 27.55 81 GLY A O 1
ATOM 618 N N . SER A 1 82 ? 0.048 -7.953 32.938 1 26.78 82 SER A N 1
ATOM 619 C CA . SER A 1 82 ? -0.018 -8.375 34.344 1 26.78 82 SER A CA 1
ATOM 620 C C . SER A 1 82 ? -1.461 -8.578 34.781 1 26.78 82 SER A C 1
ATOM 622 O O . SER A 1 82 ? -1.718 -8.867 35.969 1 26.78 82 SER A O 1
ATOM 624 N N . VAL A 1 83 ? -2.555 -8.891 34.094 1 21.23 83 VAL A N 1
ATOM 625 C CA . VAL A 1 83 ? -3.355 -9.438 35.188 1 21.23 83 VAL A CA 1
ATOM 626 C C . VAL A 1 83 ? -2.957 -10.891 35.438 1 21.23 83 VAL A C 1
ATOM 628 O O . VAL A 1 83 ? -2.52 -11.594 34.5 1 21.23 83 VAL A O 1
ATOM 631 N N . MET B 1 1 ? -24.422 -21.297 -17.469 1 31.03 1 MET B N 1
ATOM 632 C CA . MET B 1 1 ? -23.141 -21.141 -16.781 1 31.03 1 MET B CA 1
ATOM 633 C C . MET B 1 1 ? -22.562 -19.734 -17 1 31.03 1 MET B C 1
ATOM 635 O O . MET B 1 1 ? -22.312 -19.344 -18.141 1 31.03 1 MET B O 1
ATOM 639 N N . ALA B 1 2 ? -23.109 -18.781 -16.359 1 39.5 2 ALA B N 1
ATOM 640 C CA . ALA B 1 2 ? -22.766 -17.375 -16.5 1 39.5 2 ALA B CA 1
ATOM 641 C C . ALA B 1 2 ? -21.25 -17.188 -16.484 1 39.5 2 ALA B C 1
ATOM 643 O O . ALA B 1 2 ? -20.547 -17.812 -15.695 1 39.5 2 ALA B O 1
ATOM 644 N N . PRO B 1 3 ? -20.641 -17.062 -17.625 1 39.88 3 PRO B N 1
ATOM 645 C CA . PRO B 1 3 ? -19.188 -16.891 -17.672 1 39.88 3 PRO B CA 1
ATOM 646 C C . PRO B 1 3 ? -18.672 -15.984 -16.547 1 39.88 3 PRO B C 1
ATOM 648 O O . PRO B 1 3 ? -19.312 -14.977 -16.219 1 39.88 3 PRO B O 1
ATOM 651 N N . ASP B 1 4 ? -18.25 -16.516 -15.406 1 42.28 4 ASP B N 1
ATOM 652 C CA . ASP B 1 4 ? -17.516 -15.719 -14.43 1 42.28 4 ASP B CA 1
ATOM 653 C C . ASP B 1 4 ? -16.703 -14.617 -15.117 1 42.28 4 ASP B C 1
ATOM 655 O O . ASP B 1 4 ? -15.852 -14.898 -15.961 1 42.28 4 ASP B O 1
ATOM 659 N N . ARG B 1 5 ? -17.406 -13.703 -15.68 1 42.19 5 ARG B N 1
ATOM 660 C CA . ARG B 1 5 ? -16.688 -12.547 -16.234 1 42.19 5 ARG B CA 1
ATOM 661 C C . ARG B 1 5 ? -15.344 -12.352 -15.555 1 42.19 5 ARG B C 1
ATOM 663 O O . ARG B 1 5 ? -15.281 -12.102 -14.344 1 42.19 5 ARG B O 1
ATOM 670 N N . LYS B 1 6 ? -14.297 -13.195 -15.836 1 47 6 LYS B N 1
ATOM 671 C CA . LYS B 1 6 ? -12.906 -12.992 -15.438 1 47 6 LYS B CA 1
ATOM 672 C C . LYS B 1 6 ? -12.562 -11.508 -15.375 1 47 6 LYS B C 1
ATOM 674 O O . LYS B 1 6 ? -12.391 -10.867 -16.422 1 47 6 LYS B O 1
ATOM 679 N N . VAL B 1 7 ? -13.258 -10.727 -14.68 1 47.09 7 VAL B N 1
ATOM 680 C CA . VAL B 1 7 ? -12.781 -9.352 -14.531 1 47.09 7 VAL B CA 1
ATOM 681 C C . VAL B 1 7 ? -11.258 -9.328 -14.555 1 47.09 7 VAL B C 1
ATOM 683 O O . VAL B 1 7 ? -10.602 -10.039 -13.781 1 47.09 7 VAL B O 1
ATOM 686 N N . VAL B 1 8 ? -10.727 -9.188 -15.773 1 55.25 8 VAL B N 1
ATOM 687 C CA . VAL B 1 8 ? -9.289 -9.047 -15.938 1 55.25 8 VAL B CA 1
ATOM 688 C C . VAL B 1 8 ? -8.719 -8.203 -14.805 1 55.25 8 VAL B C 1
ATOM 690 O O . VAL B 1 8 ? -9.062 -7.023 -14.664 1 55.25 8 VAL B O 1
ATOM 693 N N . SER B 1 9 ? -8.406 -8.922 -13.766 1 67.81 9 SER B N 1
ATOM 694 C CA . SER B 1 9 ? -7.727 -8.203 -12.695 1 67.81 9 SER B CA 1
ATOM 695 C C . SER B 1 9 ? -6.453 -7.531 -13.203 1 67.81 9 SER B C 1
ATOM 697 O O . SER B 1 9 ? -5.68 -8.141 -13.953 1 67.81 9 SER B O 1
ATOM 699 N N . VAL B 1 10 ? -6.359 -6.117 -13.086 1 81 10 VAL B N 1
ATOM 700 C CA . VAL B 1 10 ? -5.203 -5.332 -13.5 1 81 10 VAL B CA 1
ATOM 701 C C . VAL B 1 10 ? -3.922 -5.992 -13 1 81 10 VAL B C 1
ATOM 703 O O . VAL B 1 10 ? -2.922 -6.055 -13.719 1 81 10 VAL B O 1
ATOM 706 N N . PHE B 1 11 ? -3.961 -6.562 -11.852 1 87.81 11 PHE B N 1
ATOM 707 C CA . PHE B 1 11 ? -2.826 -7.227 -11.219 1 87.81 11 PHE B CA 1
ATOM 708 C C . PHE B 1 11 ? -3.225 -8.602 -10.695 1 87.81 11 PHE B C 1
ATOM 710 O O . PHE B 1 11 ? -4.367 -8.812 -10.289 1 87.81 11 PHE B O 1
ATOM 717 N N . PRO B 1 12 ? -2.365 -9.508 -10.734 1 86.25 12 PRO B N 1
ATOM 718 C CA . PRO B 1 12 ? -2.686 -10.898 -10.422 1 86.25 12 PRO B CA 1
ATOM 719 C C . PRO B 1 12 ? -2.988 -11.117 -8.945 1 86.25 12 PRO B C 1
ATOM 721 O O . PRO B 1 12 ? -3.551 -12.148 -8.57 1 86.25 12 PRO B O 1
ATOM 724 N N . VAL B 1 13 ? -2.592 -10.273 -8.07 1 90.44 13 VAL B N 1
ATOM 725 C CA . VAL B 1 13 ? -2.889 -10.406 -6.648 1 90.44 13 VAL B CA 1
ATOM 726 C C . VAL B 1 13 ? -3.422 -9.086 -6.102 1 90.44 13 VAL B C 1
ATOM 728 O O . VAL B 1 13 ? -3.186 -8.023 -6.684 1 90.44 13 VAL B O 1
ATOM 731 N N . PRO B 1 14 ? -4.141 -9.141 -4.938 1 95.38 14 PRO B N 1
ATOM 732 C CA . PRO B 1 14 ? -4.652 -7.914 -4.328 1 95.38 14 PRO B CA 1
ATOM 733 C C . PRO B 1 14 ? -3.535 -6.969 -3.879 1 95.38 14 PRO B C 1
ATOM 735 O O . PRO B 1 14 ? -2.523 -7.418 -3.336 1 95.38 14 PRO B O 1
ATOM 738 N N . LEU B 1 15 ? -3.775 -5.691 -4.188 1 97.56 15 LEU B N 1
ATOM 739 C CA . LEU B 1 15 ? -2.848 -4.641 -3.787 1 97.56 15 LEU B CA 1
ATOM 740 C C . LEU B 1 15 ? -3.545 -3.604 -2.912 1 97.56 15 LEU B C 1
ATOM 742 O O . LEU B 1 15 ? -4.742 -3.352 -3.074 1 97.56 15 LEU B O 1
ATOM 746 N N . LEU B 1 16 ? -2.795 -3.057 -1.984 1 98.38 16 LEU B N 1
ATOM 747 C CA . LEU B 1 16 ? -3.232 -1.956 -1.134 1 98.38 16 LEU B CA 1
ATOM 748 C C . LEU B 1 16 ? -2.189 -0.844 -1.104 1 98.38 16 LEU B C 1
ATOM 750 O O . LEU B 1 16 ? -1.003 -1.105 -0.897 1 98.38 16 LEU B O 1
ATOM 754 N N . ILE B 1 17 ? -2.59 0.302 -1.44 1 98.56 17 ILE B N 1
ATOM 755 C CA . ILE B 1 17 ? -1.776 1.482 -1.169 1 98.56 17 ILE B CA 1
ATOM 756 C C . ILE B 1 17 ? -2.252 2.15 0.119 1 98.56 17 ILE B C 1
ATOM 758 O O . ILE B 1 17 ? -3.408 2.564 0.221 1 98.56 17 ILE B O 1
ATOM 762 N N . LEU B 1 18 ? -1.403 2.201 0.997 1 98.56 18 LEU B N 1
ATOM 763 C CA . LEU B 1 18 ? -1.695 2.766 2.311 1 98.56 18 LEU B CA 1
ATOM 764 C C . LEU B 1 18 ? -0.946 4.078 2.518 1 98.56 18 LEU B C 1
ATOM 766 O O . LEU B 1 18 ? 0.283 4.117 2.424 1 98.56 18 LEU B O 1
ATOM 770 N N . GLY B 1 19 ? -1.673 5.195 2.666 1 97.75 19 GLY B N 1
ATOM 771 C CA . GLY B 1 19 ? -1.11 6.434 3.174 1 97.75 19 GLY B CA 1
ATOM 772 C C . GLY B 1 19 ? -1.284 6.598 4.672 1 97.75 19 GLY B C 1
ATOM 773 O O . GLY B 1 19 ? -2.41 6.703 5.164 1 97.75 19 GLY B O 1
ATOM 774 N N . SER B 1 20 ? -0.218 6.617 5.371 1 96.69 20 SER B N 1
ATOM 775 C CA . SER B 1 20 ? -0.29 6.75 6.824 1 96.69 20 SER B CA 1
ATOM 776 C C . SER B 1 20 ? -0.17 8.211 7.25 1 96.69 20 SER B C 1
ATOM 778 O O . SER B 1 20 ? -0.122 9.109 6.41 1 96.69 20 SER B O 1
ATOM 780 N N . LYS B 1 21 ? -0.247 8.531 8.562 1 95.62 21 LYS B N 1
ATOM 781 C CA . LYS B 1 21 ? -0.167 9.852 9.172 1 95.62 21 LYS B CA 1
ATOM 782 C C . LYS B 1 21 ? -1.187 10.805 8.562 1 95.62 21 LYS B C 1
ATOM 784 O O . LYS B 1 21 ? -0.846 11.93 8.188 1 95.62 21 LYS B O 1
ATOM 789 N N . TYR B 1 22 ? -2.383 10.297 8.312 1 95.38 22 TYR B N 1
ATOM 790 C CA . TYR B 1 22 ? -3.451 11.094 7.727 1 95.38 22 TYR B CA 1
ATOM 791 C C . TYR B 1 22 ? -3.723 12.344 8.555 1 95.38 22 TYR B C 1
ATOM 793 O O . TYR B 1 22 ? -4.18 13.359 8.031 1 95.38 22 TYR B O 1
ATOM 801 N N . ASP B 1 23 ? -3.461 12.312 9.844 1 95.81 23 ASP B N 1
ATOM 802 C CA . ASP B 1 23 ? -3.633 13.469 10.727 1 95.81 23 ASP B CA 1
ATOM 803 C C . ASP B 1 23 ? -2.721 14.617 10.312 1 95.81 23 ASP B C 1
ATOM 805 O O . ASP B 1 23 ? -3.037 15.789 10.547 1 95.81 23 ASP B O 1
ATOM 809 N N . VAL B 1 24 ? -1.592 14.281 9.742 1 94.62 24 VAL B N 1
ATOM 810 C CA . VAL B 1 24 ? -0.694 15.289 9.203 1 94.62 24 VAL B CA 1
ATOM 811 C C . VAL B 1 24 ? -1.181 15.727 7.82 1 94.62 24 VAL B C 1
ATOM 813 O O . VAL B 1 24 ? -1.293 16.922 7.543 1 94.62 24 VAL B O 1
ATOM 816 N N . PHE B 1 25 ? -1.551 14.758 7.012 1 95 25 PHE B N 1
ATOM 817 C CA . PHE B 1 25 ? -1.969 14.969 5.629 1 95 25 PHE B CA 1
ATOM 818 C C . PHE B 1 25 ? -3.225 15.828 5.57 1 95 25 PHE B C 1
ATOM 820 O O . PHE B 1 25 ? -3.359 16.688 4.688 1 95 25 PHE B O 1
ATOM 827 N N . GLN B 1 26 ? -4.129 15.57 6.461 1 94.38 26 GLN B N 1
ATOM 828 C CA . GLN B 1 26 ? -5.414 16.266 6.43 1 94.38 26 GLN B CA 1
ATOM 829 C C . GLN B 1 26 ? -5.25 17.75 6.734 1 94.38 26 GLN B C 1
ATOM 831 O O . GLN B 1 26 ? -6.164 18.531 6.5 1 94.38 26 GLN B O 1
ATOM 836 N N . ASN B 1 27 ? -4.062 18.172 7.273 1 94.12 27 ASN B N 1
ATOM 837 C CA . ASN B 1 27 ? -3.826 19.562 7.633 1 94.12 27 ASN B CA 1
ATOM 838 C C . ASN B 1 27 ? -3.148 20.328 6.5 1 94.12 27 ASN B C 1
ATOM 840 O O . ASN B 1 27 ? -2.922 21.531 6.605 1 94.12 27 ASN B O 1
ATOM 844 N N . PHE B 1 28 ? -2.799 19.703 5.43 1 93.06 28 PHE B N 1
ATOM 845 C CA . PHE B 1 28 ? -2.256 20.375 4.254 1 93.06 28 PHE B CA 1
ATOM 846 C C . PHE B 1 28 ? -3.326 21.203 3.561 1 93.06 28 PHE B C 1
ATOM 848 O O . PHE B 1 28 ? -4.508 21.109 3.895 1 93.06 28 PHE B O 1
ATOM 855 N N . GLU B 1 29 ? -2.82 22.094 2.582 1 94.69 29 GLU B N 1
ATOM 856 C CA . GLU B 1 29 ? -3.748 22.906 1.802 1 94.69 29 GLU B CA 1
ATOM 857 C C . GLU B 1 29 ? -4.75 22.031 1.049 1 94.69 29 GLU B C 1
ATOM 859 O O . GLU B 1 29 ? -4.375 21.016 0.462 1 94.69 29 GLU B O 1
ATOM 864 N N . SER B 1 30 ? -5.996 22.469 1.109 1 94.19 30 SER B N 1
ATOM 865 C CA . SER B 1 30 ? -7.105 21.672 0.577 1 94.19 30 SER B CA 1
ATOM 866 C C . SER B 1 30 ? -6.879 21.328 -0.889 1 94.19 30 SER B C 1
ATOM 868 O O . SER B 1 30 ? -7.141 20.188 -1.308 1 94.19 30 SER B O 1
ATOM 870 N N . GLU B 1 31 ? -6.383 22.25 -1.663 1 94.44 31 GLU B N 1
ATOM 871 C CA . GLU B 1 31 ? -6.164 21.984 -3.08 1 94.44 31 GLU B CA 1
ATOM 872 C C . GLU B 1 31 ? -5.066 20.938 -3.283 1 94.44 31 GLU B C 1
ATOM 874 O O . GLU B 1 31 ? -5.184 20.062 -4.141 1 94.44 31 GLU B O 1
ATOM 879 N N . LYS B 1 32 ? -4.02 21.078 -2.496 1 92 32 LYS B N 1
ATOM 880 C CA . LYS B 1 32 ? -2.93 20.109 -2.578 1 92 32 LYS B CA 1
ATOM 881 C C . LYS B 1 32 ? -3.395 18.719 -2.154 1 92 32 LYS B C 1
ATOM 883 O O . LYS B 1 32 ? -3.057 17.719 -2.797 1 92 32 LYS B O 1
ATOM 888 N N . ARG B 1 33 ? -4.164 18.656 -1.139 1 93.56 33 ARG B N 1
ATOM 889 C CA . ARG B 1 33 ? -4.688 17.375 -0.662 1 93.56 33 ARG B CA 1
ATOM 890 C C . ARG B 1 33 ? -5.551 16.703 -1.726 1 93.56 33 ARG B C 1
ATOM 892 O O . ARG B 1 33 ? -5.434 15.5 -1.958 1 93.56 33 ARG B O 1
ATOM 899 N N . LYS B 1 34 ? -6.363 17.469 -2.342 1 95.25 34 LYS B N 1
ATOM 900 C CA . LYS B 1 34 ? -7.246 16.969 -3.391 1 95.25 34 LYS B CA 1
ATOM 901 C C . LYS B 1 34 ? -6.441 16.391 -4.547 1 95.25 34 LYS B C 1
ATOM 903 O O . LYS B 1 34 ? -6.758 15.297 -5.039 1 95.25 34 LYS B O 1
ATOM 908 N N . VAL B 1 35 ? -5.504 17.062 -4.91 1 94.5 35 VAL B N 1
ATOM 909 C CA . VAL B 1 35 ? -4.688 16.625 -6.035 1 94.5 35 VAL B CA 1
ATOM 910 C C . VAL B 1 35 ? -3.967 15.328 -5.676 1 94.5 35 VAL B C 1
ATOM 912 O O . VAL B 1 35 ? -3.93 14.391 -6.477 1 94.5 35 VAL B O 1
ATOM 915 N N . VAL B 1 36 ? -3.367 15.312 -4.5 1 94.94 36 VAL B N 1
ATOM 916 C CA . VAL B 1 36 ? -2.623 14.141 -4.043 1 94.94 36 VAL B CA 1
ATOM 917 C C . VAL B 1 36 ? -3.557 12.938 -3.949 1 94.94 36 VAL B C 1
ATOM 919 O O . VAL B 1 36 ? -3.225 11.852 -4.418 1 94.94 36 VAL B O 1
ATOM 922 N N . CYS B 1 37 ? -4.711 13.117 -3.352 1 96.06 37 CYS B N 1
ATOM 923 C CA . CYS B 1 37 ? -5.688 12.039 -3.215 1 96.06 37 CYS B CA 1
ATOM 924 C C . CYS B 1 37 ? -6.137 11.531 -4.582 1 96.06 37 CYS B C 1
ATOM 926 O O . CYS B 1 37 ? -6.227 10.328 -4.801 1 96.06 37 CYS B O 1
ATOM 928 N N . ARG B 1 38 ? -6.402 12.477 -5.457 1 96.62 38 ARG B N 1
ATOM 929 C CA . ARG B 1 38 ? -6.809 12.109 -6.809 1 96.62 38 ARG B CA 1
ATOM 930 C C . ARG B 1 38 ? -5.703 11.344 -7.523 1 96.62 38 ARG B C 1
ATOM 932 O O . ARG B 1 38 ? -5.965 10.344 -8.195 1 96.62 38 ARG B O 1
ATOM 939 N N . TYR B 1 39 ? -4.5 11.828 -7.426 1 96.88 39 TYR B N 1
ATOM 940 C CA . TYR B 1 39 ? -3.352 11.18 -8.047 1 96.88 39 TYR B CA 1
ATOM 941 C C . TYR B 1 39 ? -3.195 9.75 -7.539 1 96.88 39 TYR B C 1
ATOM 943 O O . TYR B 1 39 ? -3.09 8.812 -8.328 1 96.88 39 TYR B O 1
ATOM 951 N N . LEU B 1 40 ? -3.24 9.531 -6.238 1 97.12 40 LEU B N 1
ATOM 952 C CA . LEU B 1 40 ? -3.041 8.203 -5.66 1 97.12 40 LEU B CA 1
ATOM 953 C C . LEU B 1 40 ? -4.203 7.281 -6.008 1 97.12 40 LEU B C 1
ATOM 955 O O . LEU B 1 40 ? -4.012 6.074 -6.188 1 97.12 40 LEU B O 1
ATOM 959 N N . ARG B 1 41 ? -5.387 7.891 -6.035 1 97.62 41 ARG B N 1
ATOM 960 C CA . ARG B 1 41 ? -6.527 7.102 -6.488 1 97.62 41 ARG B CA 1
ATOM 961 C C . ARG B 1 41 ? -6.324 6.625 -7.926 1 97.62 41 ARG B C 1
ATOM 963 O O . ARG B 1 41 ? -6.664 5.488 -8.258 1 97.62 41 ARG B O 1
ATOM 970 N N . HIS B 1 42 ? -5.801 7.492 -8.812 1 97.12 42 HIS B N 1
ATOM 971 C CA . HIS B 1 42 ? -5.488 7.109 -10.188 1 97.12 42 HIS B CA 1
ATOM 972 C C . HIS B 1 42 ? -4.438 6.008 -10.227 1 97.12 42 HIS B C 1
ATOM 974 O O . HIS B 1 42 ? -4.59 5.027 -10.961 1 97.12 42 HIS B O 1
ATOM 980 N N . VAL B 1 43 ? -3.363 6.172 -9.469 1 96.44 43 VAL B N 1
ATOM 981 C CA . VAL B 1 43 ? -2.312 5.168 -9.383 1 96.44 43 VAL B CA 1
ATOM 982 C C . VAL B 1 43 ? -2.904 3.842 -8.898 1 96.44 43 VAL B C 1
ATOM 984 O O . VAL B 1 43 ? -2.611 2.785 -9.469 1 96.44 43 VAL B O 1
ATOM 987 N N . ALA B 1 44 ? -3.74 3.891 -7.875 1 97.56 44 ALA B N 1
ATOM 988 C CA . ALA B 1 44 ? -4.383 2.693 -7.34 1 97.56 44 ALA B CA 1
ATOM 989 C C . ALA B 1 44 ? -5.242 2.01 -8.398 1 97.56 44 ALA B C 1
ATOM 991 O O . ALA B 1 44 ? -5.105 0.808 -8.641 1 97.56 44 ALA B O 1
ATOM 992 N N . HIS B 1 45 ? -6.02 2.779 -9.039 1 95.88 45 HIS B N 1
ATOM 993 C CA . HIS B 1 45 ? -6.918 2.26 -10.062 1 95.88 45 HIS B CA 1
ATOM 994 C C . HIS B 1 45 ? -6.137 1.647 -11.219 1 95.88 45 HIS B C 1
ATOM 996 O O . HIS B 1 45 ? -6.492 0.576 -11.719 1 95.88 45 HIS B O 1
ATOM 1002 N N . ALA B 1 46 ? -5.039 2.279 -11.633 1 95.19 46 ALA B N 1
ATOM 1003 C CA . ALA B 1 46 ? -4.223 1.815 -12.75 1 95.19 46 ALA B CA 1
ATOM 1004 C C . ALA B 1 46 ? -3.59 0.462 -12.445 1 95.19 46 ALA B C 1
ATOM 1006 O O . ALA B 1 46 ? -3.229 -0.285 -13.359 1 95.19 46 ALA B O 1
ATOM 1007 N N . ASN B 1 47 ? -3.498 0.095 -11.195 1 95.12 47 ASN B N 1
ATOM 1008 C CA . ASN B 1 47 ? -2.838 -1.146 -10.805 1 95.12 47 ASN B CA 1
ATOM 1009 C C . ASN B 1 47 ? -3.814 -2.117 -10.148 1 95.12 47 ASN B C 1
ATOM 1011 O O . ASN B 1 47 ? -3.404 -3.141 -9.602 1 95.12 47 ASN B O 1
ATOM 1015 N N . GLY B 1 48 ? -5.098 -1.756 -10.062 1 95.38 48 GLY B N 1
ATOM 1016 C CA . GLY B 1 48 ? -6.09 -2.604 -9.422 1 95.38 48 GLY B CA 1
ATOM 1017 C C . GLY B 1 48 ? -5.949 -2.645 -7.914 1 95.38 48 GLY B C 1
ATOM 1018 O O . GLY B 1 48 ? -6.301 -3.641 -7.277 1 95.38 48 GLY B O 1
ATOM 1019 N N . ALA B 1 49 ? -5.406 -1.639 -7.363 1 97.31 49 ALA B N 1
ATOM 1020 C CA . ALA B 1 49 ? -5.199 -1.557 -5.918 1 97.31 49 ALA B CA 1
ATOM 1021 C C . ALA B 1 49 ? -6.336 -0.79 -5.246 1 97.31 49 ALA B C 1
ATOM 1023 O O . ALA B 1 49 ? -7.102 -0.09 -5.914 1 97.31 49 ALA B O 1
ATOM 1024 N N . SER B 1 50 ? -6.488 -1.019 -3.984 1 97.19 50 SER B N 1
ATOM 1025 C CA . SER B 1 50 ? -7.281 -0.128 -3.145 1 97.19 50 SER B CA 1
ATOM 1026 C C . SER B 1 50 ? -6.418 0.969 -2.529 1 97.19 50 SER B C 1
ATOM 1028 O O . SER B 1 50 ? -5.223 0.77 -2.301 1 97.19 50 SER B O 1
ATOM 1030 N N . LEU B 1 51 ? -6.984 2.121 -2.324 1 97.94 51 LEU B N 1
ATOM 1031 C CA . LEU B 1 51 ? -6.324 3.211 -1.615 1 97.94 51 LEU B CA 1
ATOM 1032 C C . LEU B 1 51 ? -6.945 3.422 -0.239 1 97.94 51 LEU B C 1
ATOM 1034 O O . LEU B 1 51 ? -8.172 3.506 -0.114 1 97.94 51 LEU B O 1
ATOM 1038 N N . LEU B 1 52 ? -6.109 3.463 0.752 1 98.19 52 LEU B N 1
ATOM 1039 C CA . LEU B 1 52 ? -6.57 3.711 2.113 1 98.19 52 LEU B CA 1
ATOM 1040 C C . LEU B 1 52 ? -5.656 4.699 2.828 1 98.19 52 LEU B C 1
ATOM 1042 O O . LEU B 1 52 ? -4.43 4.598 2.736 1 98.19 52 LEU B O 1
ATOM 1046 N N . PHE B 1 53 ? -6.238 5.695 3.396 1 97.56 53 PHE B N 1
ATOM 1047 C CA . PHE B 1 53 ? -5.508 6.559 4.32 1 97.56 53 PHE B CA 1
ATOM 1048 C C . PHE B 1 53 ? -5.824 6.191 5.766 1 97.56 53 PHE B C 1
ATOM 1050 O O . PHE B 1 53 ? -6.984 5.938 6.109 1 97.56 53 PHE B O 1
ATOM 1057 N N . ALA B 1 54 ? -4.801 6.16 6.555 1 97.75 54 ALA B N 1
ATOM 1058 C CA . ALA B 1 54 ? -4.996 5.824 7.961 1 97.75 54 ALA B CA 1
ATOM 1059 C C . ALA B 1 54 ? -4.172 6.738 8.867 1 97.75 54 ALA B C 1
ATOM 1061 O O . ALA B 1 54 ? -3.264 7.43 8.398 1 97.75 54 ALA B O 1
ATOM 1062 N N . SER B 1 55 ? -4.535 6.793 10.094 1 97.31 55 SER B N 1
ATOM 1063 C CA . SER B 1 55 ? -3.842 7.5 11.164 1 97.31 55 SER B CA 1
ATOM 1064 C C . SER B 1 55 ? -4.004 6.781 12.5 1 97.31 55 SER B C 1
ATOM 1066 O O . SER B 1 55 ? -5.117 6.41 12.875 1 97.31 55 SER B O 1
ATOM 1068 N N . SER B 1 56 ? -2.945 6.621 13.172 1 95.88 56 SER B N 1
ATOM 1069 C CA . SER B 1 56 ? -3.008 5.984 14.484 1 95.88 56 SER B CA 1
ATOM 1070 C C . SER B 1 56 ? -3.824 6.816 15.461 1 95.88 56 SER B C 1
ATOM 1072 O O . SER B 1 56 ? -4.23 6.324 16.516 1 95.88 56 SER B O 1
ATOM 1074 N N . LYS B 1 57 ? -4.074 8.086 15.203 1 95.56 57 LYS B N 1
ATOM 1075 C CA . LYS B 1 57 ? -4.797 8.984 16.094 1 95.56 57 LYS B CA 1
ATOM 1076 C C . LYS B 1 57 ? -6.289 9 15.773 1 95.56 57 LYS B C 1
ATOM 1078 O O . LYS B 1 57 ? -7.066 9.695 16.438 1 95.56 57 LYS B O 1
ATOM 1083 N N . ASN B 1 58 ? -6.723 8.273 14.828 1 96.38 58 ASN B N 1
ATOM 1084 C CA . ASN B 1 58 ? -8.117 8.195 14.391 1 96.38 58 ASN B CA 1
ATOM 1085 C C . ASN B 1 58 ? -8.617 6.75 14.391 1 96.38 58 ASN B C 1
ATOM 1087 O O . ASN B 1 58 ? -8.305 5.984 13.477 1 96.38 58 ASN B O 1
ATOM 1091 N N . GLU B 1 59 ? -9.398 6.426 15.305 1 96.25 59 GLU B N 1
ATOM 1092 C CA . GLU B 1 59 ? -9.82 5.047 15.523 1 96.25 59 GLU B CA 1
ATOM 1093 C C . GLU B 1 59 ? -10.625 4.516 14.344 1 96.25 59 GLU B C 1
ATOM 1095 O O . GLU B 1 59 ? -10.414 3.385 13.898 1 96.25 59 GLU B O 1
ATOM 1100 N N . PRO B 1 60 ? -11.594 5.25 13.828 1 97.31 60 PRO B N 1
ATOM 1101 C CA . PRO B 1 60 ? -12.32 4.754 12.656 1 97.31 60 PRO B CA 1
ATOM 1102 C C . PRO B 1 60 ? -11.398 4.391 11.492 1 97.31 60 PRO B C 1
ATOM 1104 O O . PRO B 1 60 ? -11.641 3.41 10.789 1 97.31 60 PRO B O 1
ATOM 1107 N N . LEU B 1 61 ? -10.336 5.105 11.289 1 96.81 61 LEU B N 1
ATOM 1108 C CA . LEU B 1 61 ? -9.398 4.832 10.203 1 96.81 61 LEU B CA 1
ATOM 1109 C C . LEU B 1 61 ? -8.547 3.609 10.516 1 96.81 61 LEU B C 1
ATOM 1111 O O . LEU B 1 61 ? -8.195 2.844 9.617 1 96.81 61 LEU B O 1
ATOM 1115 N N . VAL B 1 62 ? -8.18 3.467 11.742 1 96.19 62 VAL B N 1
ATOM 1116 C CA . VAL B 1 62 ? -7.453 2.268 12.148 1 96.19 62 VAL B CA 1
ATOM 1117 C C . VAL B 1 62 ? -8.328 1.036 11.93 1 96.19 62 VAL B C 1
ATOM 1119 O O . VAL B 1 62 ? -7.855 0.013 11.43 1 96.19 62 VAL B O 1
ATOM 1122 N N . SER B 1 63 ? -9.602 1.151 12.359 1 97.06 63 SER B N 1
ATOM 1123 C CA . SER B 1 63 ? -10.547 0.053 12.188 1 97.06 63 SER B CA 1
ATOM 1124 C C . SER B 1 63 ? -10.695 -0.319 10.711 1 97.06 63 SER B C 1
ATOM 1126 O O . SER B 1 63 ? -10.773 -1.501 10.375 1 97.06 63 SER B O 1
ATOM 1128 N N . LYS B 1 64 ? -10.75 0.643 9.844 1 97.31 64 LYS B N 1
ATOM 1129 C CA . LYS B 1 64 ? -10.836 0.393 8.406 1 97.31 64 LYS B CA 1
ATOM 1130 C C . LYS B 1 64 ? -9.586 -0.314 7.895 1 97.31 64 LYS B C 1
ATOM 1132 O O . LYS B 1 64 ? -9.68 -1.218 7.062 1 97.31 64 LYS B O 1
ATOM 1137 N N . LEU B 1 65 ? -8.422 0.118 8.328 1 97.38 65 LEU B N 1
ATOM 1138 C CA . LEU B 1 65 ? -7.184 -0.554 7.965 1 97.38 65 LEU B CA 1
ATOM 1139 C C . LEU B 1 65 ? -7.207 -2.016 8.398 1 97.38 65 LEU B C 1
ATOM 1141 O O . LEU B 1 65 ? -6.895 -2.908 7.609 1 97.38 65 LEU B O 1
ATOM 1145 N N . LYS B 1 66 ? -7.648 -2.213 9.633 1 96.31 66 LYS B N 1
ATOM 1146 C CA . LYS B 1 66 ? -7.73 -3.576 10.148 1 96.31 66 LYS B CA 1
ATOM 1147 C C . LYS B 1 66 ? -8.703 -4.418 9.328 1 96.31 66 LYS B C 1
ATOM 1149 O O . LYS B 1 66 ? -8.406 -5.574 9.008 1 96.31 66 LYS B O 1
ATOM 1154 N N . ALA B 1 67 ? -9.836 -3.883 9.086 1 97.12 67 ALA B N 1
ATOM 1155 C CA . ALA B 1 67 ? -10.828 -4.586 8.273 1 97.12 67 ALA B CA 1
ATOM 1156 C C . ALA B 1 67 ? -10.258 -4.93 6.898 1 97.12 67 ALA B C 1
ATOM 1158 O O . ALA B 1 67 ? -10.484 -6.027 6.383 1 97.12 67 ALA B O 1
ATOM 1159 N N . THR B 1 68 ? -9.57 -3.992 6.285 1 97.19 68 THR B N 1
ATOM 1160 C CA . THR B 1 68 ? -8.961 -4.211 4.977 1 97.19 68 THR B CA 1
ATOM 1161 C C . THR B 1 68 ? -7.918 -5.324 5.047 1 97.19 68 THR B C 1
ATOM 1163 O O . THR B 1 68 ? -7.887 -6.207 4.188 1 97.19 68 THR B O 1
ATOM 1166 N N . LEU B 1 69 ? -7.047 -5.273 6.105 1 96.75 69 LEU B N 1
ATOM 1167 C CA . LEU B 1 69 ? -6.031 -6.305 6.27 1 96.75 69 LEU B CA 1
ATOM 1168 C C . LEU B 1 69 ? -6.676 -7.672 6.48 1 96.75 69 LEU B C 1
ATOM 1170 O O . LEU B 1 69 ? -6.176 -8.68 5.984 1 96.75 69 LEU B O 1
ATOM 1174 N N . THR B 1 70 ? -7.789 -7.699 7.27 1 96.06 70 THR B N 1
ATOM 1175 C CA . THR B 1 70 ? -8.547 -8.938 7.453 1 96.06 70 THR B CA 1
ATOM 1176 C C . THR B 1 70 ? -9.047 -9.461 6.113 1 96.06 70 THR B C 1
ATOM 1178 O O . THR B 1 70 ? -8.938 -10.656 5.832 1 96.06 70 THR B O 1
ATOM 1181 N N . HIS B 1 71 ? -9.602 -8.609 5.367 1 95.25 71 HIS B N 1
ATOM 1182 C CA . HIS B 1 71 ? -10.086 -8.977 4.043 1 95.25 71 HIS B CA 1
ATOM 1183 C C . HIS B 1 71 ? -8.961 -9.531 3.176 1 95.25 71 HIS B C 1
ATOM 1185 O O . HIS B 1 71 ? -9.188 -10.438 2.369 1 95.25 71 HIS B O 1
ATOM 1191 N N . LEU B 1 72 ? -7.773 -9.055 3.371 1 95.06 72 LEU B N 1
ATOM 1192 C CA . LEU B 1 72 ? -6.609 -9.5 2.613 1 95.06 72 LEU B CA 1
ATOM 1193 C C . LEU B 1 72 ? -6.023 -10.773 3.215 1 95.06 72 LEU B C 1
ATOM 1195 O O . LEU B 1 72 ? -5.039 -11.312 2.707 1 95.06 72 LEU B O 1
ATOM 1199 N N . GLY B 1 73 ? -6.633 -11.195 4.309 1 93.88 73 GLY B N 1
ATOM 1200 C CA . GLY B 1 73 ? -6.25 -12.484 4.852 1 93.88 73 GLY B CA 1
ATOM 1201 C C . GLY B 1 73 ? -5.402 -12.383 6.102 1 93.88 73 GLY B C 1
ATOM 1202 O O . GLY B 1 73 ? -4.773 -13.359 6.516 1 93.88 73 GLY B O 1
ATOM 1203 N N . PHE B 1 74 ? -5.316 -11.156 6.676 1 93.19 74 PHE B N 1
ATOM 1204 C CA . PHE B 1 74 ? -4.441 -10.984 7.828 1 93.19 74 PHE B CA 1
ATOM 1205 C C . PHE B 1 74 ? -5.254 -10.727 9.094 1 93.19 74 PHE B C 1
ATOM 1207 O O . PHE B 1 74 ? -4.723 -10.234 10.086 1 93.19 74 PHE B O 1
ATOM 1214 N N . GLY B 1 75 ? -6.555 -10.922 9.164 1 76.06 75 GLY B N 1
ATOM 1215 C CA . GLY B 1 75 ? -7.438 -10.664 10.289 1 76.06 75 GLY B CA 1
ATOM 1216 C C . GLY B 1 75 ? -7.289 -11.68 11.406 1 76.06 75 GLY B C 1
ATOM 1217 O O . GLY B 1 75 ? -8.016 -11.633 12.406 1 76.06 75 GLY B O 1
ATOM 1218 N N . SER B 1 76 ? -6.66 -12.836 11.195 1 56.25 76 SER B N 1
ATOM 1219 C CA . SER B 1 76 ? -6.984 -13.945 12.086 1 56.25 76 SER B CA 1
ATOM 1220 C C . SER B 1 76 ? -7.066 -13.484 13.539 1 56.25 76 SER B C 1
ATOM 1222 O O . SER B 1 76 ? -6.645 -12.375 13.867 1 56.25 76 SER B O 1
ATOM 1224 N N . GLY B 1 77 ? -7.027 -14.672 14.508 1 47.91 77 GLY B N 1
ATOM 1225 C CA . GLY B 1 77 ? -7.645 -15.461 15.562 1 47.91 77 GLY B CA 1
ATOM 1226 C C . GLY B 1 77 ? -7.324 -14.953 16.953 1 47.91 77 GLY B C 1
ATOM 1227 O O . GLY B 1 77 ? -7.535 -15.656 17.953 1 47.91 77 GLY B O 1
ATOM 1228 N N . SER B 1 78 ? -6.445 -13.922 17.188 1 42.28 78 SER B N 1
ATOM 1229 C CA . SER B 1 78 ? -6.262 -14.258 18.594 1 42.28 78 SER B CA 1
ATOM 1230 C C . SER B 1 78 ? -7.531 -14.008 19.391 1 42.28 78 SER B C 1
ATOM 1232 O O . SER B 1 78 ? -7.594 -13.055 20.188 1 42.28 78 SER B O 1
ATOM 1234 N N . GLY B 1 79 ? -8.648 -13.781 18.781 1 35.56 79 GLY B N 1
ATOM 1235 C CA . GLY B 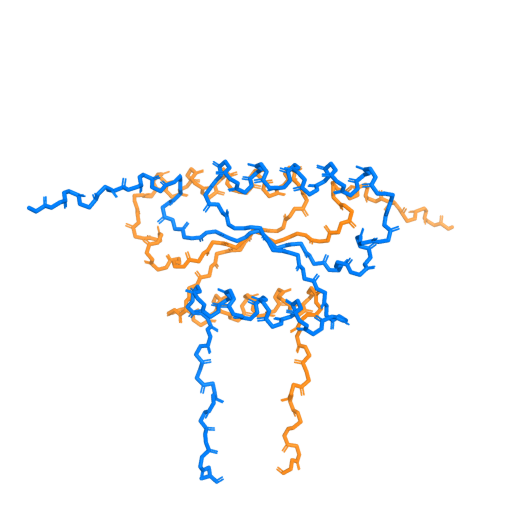1 79 ? -9.719 -13.719 19.766 1 35.56 79 GLY B CA 1
ATOM 1236 C C . GLY B 1 79 ? -9.672 -14.859 20.766 1 35.56 79 GLY B C 1
ATOM 1237 O O . GLY B 1 79 ? -10.688 -15.172 21.391 1 35.56 79 GLY B O 1
ATOM 1238 N N . SER B 1 80 ? -8.883 -15.859 20.781 1 34.62 80 SER B N 1
ATOM 1239 C CA . SER B 1 80 ? -9.203 -16.844 21.812 1 34.62 80 SER B CA 1
ATOM 1240 C C . SER B 1 80 ? -9.25 -16.188 23.203 1 34.62 80 SER B C 1
ATOM 1242 O O . SER B 1 80 ? -8.234 -15.695 23.688 1 34.62 80 SER B O 1
ATOM 1244 N N . GLY B 1 81 ? -10.227 -15.328 23.688 1 27.5 81 GLY B N 1
ATOM 1245 C CA . GLY B 1 81 ? -10.875 -15.078 24.969 1 27.5 81 GLY B CA 1
ATOM 1246 C C . GLY B 1 81 ? -10.75 -16.25 25.938 1 27.5 81 GLY B C 1
ATOM 1247 O O . GLY B 1 81 ? -10.852 -16.062 27.156 1 27.5 81 GLY B O 1
ATOM 1248 N N . SER B 1 82 ? -11.305 -17.484 25.516 1 28.84 82 SER B N 1
ATOM 1249 C CA . SER B 1 82 ? -11.883 -18.328 26.547 1 28.84 82 SER B CA 1
ATOM 1250 C C . SER B 1 82 ? -10.836 -18.75 27.562 1 28.84 82 SER B C 1
ATOM 1252 O O . SER B 1 82 ? -11.141 -19.5 28.5 1 28.84 82 SER B O 1
ATOM 1254 N N . VAL B 1 83 ? -9.602 -18.25 27.656 1 22.25 83 VAL B N 1
ATOM 1255 C CA . VAL B 1 83 ? -9.203 -18.781 28.938 1 22.25 83 VAL B CA 1
ATOM 1256 C C . VAL B 1 83 ? -9.719 -17.891 30.062 1 22.25 83 VAL B C 1
ATOM 1258 O O . VAL B 1 83 ? -9.914 -16.688 29.859 1 22.25 83 VAL B O 1
#

pLDDT: mean 84.2, std 22.53, range [21.23, 98.56]

Sequence (166 aa):
MAPDRKVVSVFPVPLLILGSKYDVFQNFESEKRKVVCRYLRHVAHANGASLLFASSKNEPLVSKLKATLTHLGFGSGSGSGSVMAPDRKVVSVFPVPLLILGSKYDVFQNFESEKRKVVCRYLRHVAHANGASLLFASSKNEPLVSKLKATLTHLGFGSGSGSGSV

Foldseek 3Di:
DPPPPVPVQLEPAEAEDEAEPVVVLVPDDPVVSVVVVVVVVVVCVNRNYYYAYAYPVDPVSVVVVQVVVVVSPNNDDPVPDDD/DPPPPVPVQLEPAEAEDEAEPVVVLVPDDPVVSVVVVVVVVVVCVNRNYYYAYAYPVDVVSVVVVQVVVVVSPNNDDPPPPPD

Nearest PDB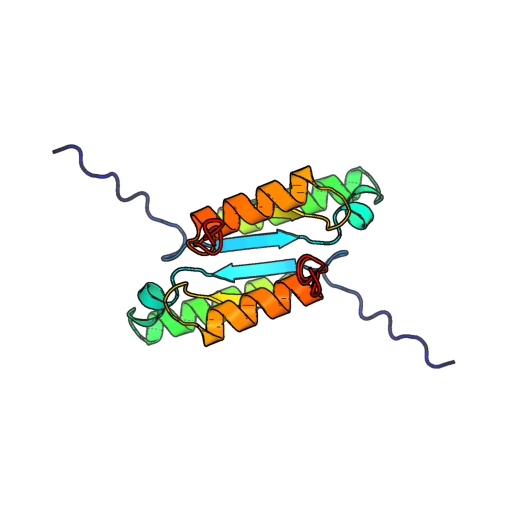 structures (foldseek):
  4rnj-assembly3_B  TM=5.360E-01  e=5.702E+00  Pseudomonas aeruginosa PAO1
  7jl7-assembly1_B  TM=4.362E-01  e=9.207E+00  Danio rerio
  4rnj-assembly3_B  TM=5.362E-01  e=9.293E+00  Pseudomonas aeruginosa PAO1
  3r6g-assembly3_A  TM=4.946E-01  e=9.950E+00  Homo sapiens

InterPro domains:
  IPR040045 Cytoplasmic dynein 2 light intermediate chain 1 [PTHR13236] (2-77)

Solvent-accessible surface area (backbone atoms only — not comparable to full-atom values): 9545 Å² total; per-residue (Å²): 127,78,72,72,72,71,68,77,61,71,37,96,51,59,33,38,36,37,35,34,50,34,76,60,54,71,69,49,58,67,69,60,43,50,51,52,54,52,50,48,48,49,56,19,56,73,48,50,27,45,72,44,66,25,22,74,89,36,64,73,34,43,52,49,51,48,51,52,41,27,74,64,51,65,49,78,68,81,69,82,78,82,124,129,77,73,74,72,71,67,76,59,71,38,96,51,60,33,36,37,37,34,35,48,34,76,61,53,71,69,48,58,68,69,58,43,50,50,52,54,51,50,50,47,50,54,20,56,72,48,49,27,45,71,44,67,25,21,76,90,35,64,74,34,43,51,50,50,48,51,50,40,29,72,64,53,62,49,78,68,82,69,77,61,85,116